Protein AF-A0AAE3B889-F1 (afdb_monomer_lite)

Secondary structure (DSSP, 8-state):
------------PPPPPPP--SSHHHHHHTHHHHHHHHHHHHHHHHHHHHHHHHHHHHHHHHHHHHHHHHHHHHHT--

Organism: NCBI:txid1342299

Structure (mmCIF, N/CA/C/O backbone):
data_AF-A0AAE3B889-F1
#
_entry.id   AF-A0AAE3B889-F1
#
loop_
_atom_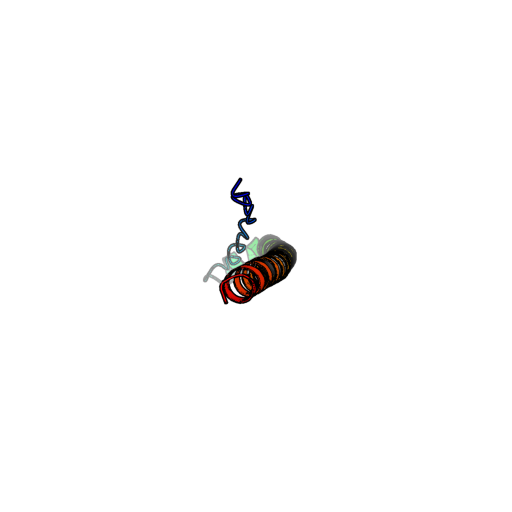site.group_PDB
_atom_site.id
_atom_site.type_symbol
_atom_site.label_atom_id
_atom_site.label_alt_id
_atom_site.label_comp_id
_atom_site.label_asym_id
_atom_site.label_entity_id
_atom_site.label_seq_id
_atom_site.pdbx_PDB_ins_code
_atom_site.Cartn_x
_atom_site.Cartn_y
_atom_site.Cartn_z
_atom_site.occupancy
_atom_site.B_iso_or_equiv
_atom_site.auth_seq_id
_atom_site.auth_comp_id
_atom_site.auth_asym_id
_atom_site.auth_atom_id
_atom_site.pdbx_PDB_model_num
ATOM 1 N N . MET A 1 1 ? 15.512 7.994 -35.043 1.00 41.84 1 MET A N 1
ATOM 2 C CA . MET A 1 1 ? 14.143 7.954 -34.491 1.00 41.84 1 MET A CA 1
ATOM 3 C C . MET A 1 1 ? 14.301 7.573 -33.030 1.00 41.84 1 MET A C 1
ATOM 5 O O . MET A 1 1 ? 14.606 6.423 -32.763 1.00 41.84 1 MET A O 1
ATOM 9 N N . PHE A 1 2 ? 14.272 8.546 -32.116 1.00 49.50 2 PHE A N 1
ATOM 10 C CA . PHE A 1 2 ? 14.376 8.272 -30.680 1.00 49.50 2 PHE A CA 1
ATOM 11 C C . PHE A 1 2 ? 12.997 7.826 -30.205 1.00 49.50 2 PHE A C 1
ATOM 13 O O . PHE A 1 2 ? 12.045 8.605 -30.264 1.00 49.50 2 PHE A O 1
ATOM 20 N N . LEU A 1 3 ? 12.868 6.559 -29.817 1.00 55.59 3 LEU A N 1
ATOM 21 C CA . LEU A 1 3 ? 11.672 6.076 -29.142 1.00 55.59 3 LEU A CA 1
ATOM 22 C C . LEU A 1 3 ? 11.734 6.627 -27.718 1.00 55.59 3 LEU A C 1
ATOM 24 O O . LEU A 1 3 ? 12.351 6.030 -26.846 1.00 55.59 3 LEU A O 1
ATOM 28 N N . ALA A 1 4 ? 11.145 7.801 -27.493 1.00 58.47 4 ALA A N 1
ATOM 29 C CA . ALA A 1 4 ? 10.846 8.244 -26.140 1.00 58.47 4 ALA A CA 1
ATOM 30 C C . ALA A 1 4 ? 9.825 7.252 -25.565 1.00 58.47 4 ALA A C 1
ATOM 32 O O . ALA A 1 4 ? 8.628 7.341 -25.846 1.00 58.47 4 ALA A O 1
ATOM 33 N N . GLY A 1 5 ? 10.321 6.243 -24.848 1.00 59.69 5 GLY A N 1
ATOM 34 C CA . GLY A 1 5 ? 9.487 5.282 -24.146 1.00 59.69 5 GLY A CA 1
ATOM 35 C C . GLY A 1 5 ? 8.585 6.039 -23.181 1.00 59.69 5 GLY A C 1
ATOM 36 O O . GLY A 1 5 ? 9.057 6.771 -22.315 1.00 59.69 5 GLY A O 1
ATOM 37 N N . SER A 1 6 ? 7.273 5.915 -23.360 1.00 58.97 6 SER A N 1
ATOM 38 C CA . SER A 1 6 ? 6.317 6.422 -22.382 1.00 58.97 6 SER A CA 1
ATOM 39 C C . SER A 1 6 ? 6.350 5.479 -21.183 1.00 58.97 6 SER A C 1
ATOM 41 O O . SER A 1 6 ? 5.681 4.449 -21.191 1.00 58.97 6 SER A O 1
ATOM 43 N N . ALA A 1 7 ? 7.163 5.793 -20.176 1.00 62.84 7 ALA A N 1
ATOM 44 C CA . ALA A 1 7 ? 7.128 5.079 -18.909 1.00 62.84 7 ALA A CA 1
ATOM 45 C C . ALA A 1 7 ? 5.815 5.430 -18.191 1.00 62.84 7 ALA A C 1
ATOM 47 O O . ALA A 1 7 ? 5.675 6.515 -17.626 1.00 62.84 7 ALA A O 1
ATOM 48 N N . SER A 1 8 ? 4.819 4.541 -18.246 1.00 67.12 8 SER A N 1
ATOM 49 C CA . SER A 1 8 ? 3.644 4.660 -17.382 1.00 67.12 8 SER A CA 1
ATOM 50 C C . SER A 1 8 ? 3.995 4.084 -16.014 1.00 67.12 8 SER A C 1
ATOM 52 O O . SER A 1 8 ? 4.218 2.880 -15.899 1.00 67.12 8 SER A O 1
ATOM 54 N N . ALA A 1 9 ? 4.062 4.936 -14.996 1.00 76.19 9 ALA A N 1
ATOM 55 C CA . ALA A 1 9 ? 4.155 4.508 -13.606 1.00 76.19 9 ALA A CA 1
ATOM 56 C C . ALA A 1 9 ? 2.752 4.477 -12.991 1.00 76.19 9 ALA A C 1
ATOM 58 O O . ALA A 1 9 ? 1.981 5.432 -13.148 1.00 76.19 9 ALA A O 1
ATOM 59 N N . GLU A 1 10 ? 2.418 3.406 -12.282 1.00 85.12 10 GLU A N 1
ATOM 60 C CA . GLU A 1 10 ? 1.251 3.397 -11.409 1.00 85.12 10 GLU A CA 1
ATOM 61 C C . GLU A 1 10 ? 1.517 4.238 -10.152 1.00 85.12 10 GLU A C 1
ATOM 63 O O . GLU A 1 10 ? 2.625 4.293 -9.618 1.00 85.12 10 GLU A O 1
ATOM 68 N N . THR A 1 11 ? 0.480 4.914 -9.655 1.00 92.88 11 THR A N 1
ATOM 69 C CA . THR A 1 11 ? 0.547 5.595 -8.356 1.00 92.88 11 THR A CA 1
ATOM 70 C C . THR A 1 11 ? 0.029 4.660 -7.273 1.00 92.88 11 THR A C 1
ATOM 72 O O . THR A 1 11 ? -1.156 4.331 -7.246 1.00 92.88 11 THR A O 1
ATOM 75 N N . CYS A 1 12 ? 0.906 4.261 -6.353 1.00 96.81 12 CYS A N 1
ATOM 76 C CA . CYS A 1 12 ? 0.537 3.424 -5.216 1.00 96.81 12 CYS A CA 1
ATOM 77 C C . CYS A 1 12 ? 0.053 4.290 -4.046 1.00 96.81 12 CYS A C 1
ATOM 79 O O . CYS A 1 12 ? 0.829 5.045 -3.460 1.00 96.81 12 CYS A O 1
ATOM 81 N N . PHE A 1 13 ? -1.226 4.173 -3.682 1.00 95.06 13 PHE A N 1
ATOM 82 C CA . PHE A 1 13 ? -1.814 4.921 -2.569 1.00 95.06 13 PHE A CA 1
ATOM 83 C C . PHE A 1 13 ? -1.728 4.134 -1.264 1.00 95.06 13 PHE A C 1
ATOM 85 O O . PHE A 1 13 ? -2.262 3.031 -1.156 1.00 95.06 13 PHE A O 1
ATOM 92 N N . ALA A 1 14 ? -1.073 4.715 -0.260 1.00 96.81 14 ALA A N 1
ATOM 93 C CA . ALA A 1 14 ? -1.045 4.140 1.076 1.00 96.81 14 ALA A CA 1
ATOM 94 C C . ALA A 1 14 ? -2.430 4.272 1.741 1.00 96.81 14 ALA A C 1
ATOM 96 O O . ALA A 1 14 ? -3.021 5.357 1.688 1.00 96.81 14 ALA A O 1
ATOM 97 N N . PRO A 1 15 ? -2.946 3.217 2.395 1.00 97.75 15 PRO A N 1
ATOM 98 C CA . PRO A 1 15 ? -4.205 3.307 3.120 1.00 97.75 15 PRO A CA 1
ATOM 99 C C . PRO A 1 15 ? -4.079 4.199 4.357 1.00 97.75 15 PRO A C 1
ATOM 101 O O . PRO A 1 15 ? -3.028 4.273 5.004 1.00 97.75 15 PRO A O 1
ATOM 104 N N . SER A 1 16 ? -5.178 4.854 4.726 1.00 96.88 16 SER A N 1
ATOM 105 C CA . SER A 1 16 ? -5.258 5.635 5.959 1.00 96.88 16 SER A CA 1
ATOM 106 C C . SER A 1 16 ? -5.238 4.729 7.185 1.00 96.88 16 SER A C 1
ATOM 108 O O . SER A 1 16 ? -5.891 3.688 7.210 1.00 96.88 16 SER A O 1
ATOM 110 N N . ARG A 1 17 ? -4.547 5.158 8.242 1.00 97.00 17 ARG A N 1
ATOM 111 C CA . ARG A 1 17 ? -4.556 4.439 9.518 1.00 97.00 17 ARG A CA 1
ATOM 112 C C . ARG A 1 17 ? -5.979 4.411 10.106 1.00 97.00 17 ARG A C 1
ATOM 114 O O . ARG A 1 17 ? -6.590 5.478 10.179 1.00 97.00 17 ARG A O 1
ATOM 121 N N . PRO A 1 18 ? -6.468 3.256 10.592 1.00 97.62 18 PRO A N 1
ATOM 122 C CA . PRO A 1 18 ? -7.716 3.196 11.341 1.00 97.62 18 PRO A CA 1
ATOM 123 C C . PRO A 1 18 ? -7.670 4.102 12.574 1.00 97.62 18 PRO A C 1
ATOM 125 O O . PRO A 1 18 ? -6.629 4.228 13.232 1.00 97.62 18 PRO A O 1
ATOM 128 N N . PHE A 1 19 ? -8.802 4.716 12.898 1.00 96.81 19 PHE A N 1
ATOM 129 C CA . PHE A 1 19 ? -8.947 5.564 14.075 1.00 96.81 19 PHE A CA 1
ATOM 130 C C . PHE A 1 19 ? -9.461 4.753 15.269 1.00 96.81 19 PHE A C 1
ATOM 132 O O . PHE A 1 19 ? -10.331 3.898 15.128 1.00 96.81 19 PHE A O 1
ATOM 139 N N . VAL A 1 20 ? -8.938 5.051 16.458 1.00 97.56 20 VAL A N 1
ATOM 140 C CA . VAL A 1 20 ? -9.450 4.523 17.726 1.00 97.56 20 VAL A CA 1
ATOM 141 C C . VAL A 1 20 ? -9.700 5.713 18.653 1.00 97.56 20 VAL A C 1
ATOM 143 O O . VAL A 1 20 ? -8.753 6.459 18.922 1.00 97.56 20 VAL A O 1
ATOM 146 N N . PRO A 1 21 ? -10.940 5.918 19.135 1.00 97.69 21 PRO A N 1
ATOM 147 C CA . PRO A 1 21 ? -11.239 6.948 20.122 1.00 97.69 21 PRO A CA 1
ATOM 148 C C . PRO A 1 21 ? -10.395 6.778 21.390 1.00 97.69 21 PRO A C 1
ATOM 150 O O . PRO A 1 21 ? -10.136 5.660 21.831 1.00 97.69 21 PRO A O 1
ATOM 153 N N . SER A 1 22 ? -9.988 7.889 22.005 1.00 97.69 22 SER A N 1
ATOM 154 C CA . SER A 1 22 ? -9.247 7.864 23.272 1.00 97.69 22 SER A CA 1
ATOM 155 C C . SER A 1 22 ? -10.124 7.510 24.475 1.00 97.69 22 SER A C 1
ATOM 157 O O . SER A 1 22 ? -9.605 7.005 25.468 1.00 97.69 22 SER A O 1
ATOM 159 N N . ASP A 1 23 ? -11.432 7.775 24.397 1.00 98.00 23 ASP A N 1
ATOM 160 C CA . ASP A 1 23 ? -12.398 7.379 25.418 1.00 98.00 23 ASP A CA 1
ATOM 161 C C . ASP A 1 23 ? -12.709 5.870 25.323 1.00 98.00 23 ASP A C 1
ATOM 163 O O . ASP A 1 23 ? -13.234 5.421 24.297 1.00 98.00 23 ASP A O 1
ATOM 167 N N . PRO A 1 24 ? -12.433 5.073 26.373 1.00 97.44 24 PRO A N 1
ATOM 168 C CA . PRO A 1 24 ? -12.634 3.627 26.335 1.00 97.44 24 PRO A CA 1
ATOM 169 C C . PRO A 1 24 ? -14.097 3.205 26.188 1.00 97.44 24 PRO A C 1
ATOM 171 O O . PRO A 1 24 ? -14.361 2.156 25.603 1.00 97.44 24 PRO A O 1
ATOM 174 N N . GLN A 1 25 ? -15.049 3.989 26.708 1.00 98.06 25 GLN A N 1
ATOM 175 C CA . GLN A 1 25 ? -16.472 3.659 26.575 1.00 98.06 25 GLN A CA 1
ATOM 176 C C . GLN A 1 25 ? -16.921 3.803 25.122 1.00 98.06 25 GLN A C 1
ATOM 178 O O . GLN A 1 25 ? -17.506 2.872 24.574 1.00 98.06 25 GLN A O 1
ATOM 183 N N . THR A 1 26 ? -16.544 4.905 24.476 1.00 97.12 26 THR A N 1
ATOM 184 C CA . THR A 1 26 ? -16.769 5.128 23.044 1.00 97.12 26 THR A CA 1
ATOM 185 C C . THR A 1 26 ? -16.065 4.054 22.209 1.00 97.12 26 THR A C 1
ATOM 187 O O . THR A 1 26 ? -16.657 3.480 21.300 1.00 97.12 26 THR A O 1
ATOM 190 N N . ALA A 1 27 ? -14.811 3.710 22.522 1.00 97.56 27 ALA A N 1
ATOM 191 C CA . ALA A 1 27 ? -14.106 2.646 21.803 1.00 97.56 27 ALA A CA 1
ATOM 192 C C . ALA A 1 27 ? -14.825 1.287 21.918 1.00 97.56 27 ALA A C 1
ATOM 194 O O . ALA A 1 27 ? -14.899 0.547 20.938 1.00 97.56 27 ALA A O 1
ATOM 195 N N . GLN A 1 28 ? -15.389 0.977 23.089 1.00 98.19 28 GLN A N 1
ATOM 196 C CA . GLN A 1 28 ? -16.162 -0.244 23.303 1.00 98.19 28 GLN A CA 1
ATOM 197 C C . GLN A 1 28 ? -17.516 -0.209 22.576 1.00 98.19 28 GLN A C 1
ATOM 199 O O . GLN A 1 28 ? -17.916 -1.220 22.002 1.00 98.19 28 GLN A O 1
ATOM 204 N N . GLU A 1 29 ? -18.204 0.935 22.576 1.00 98.44 29 GLU A N 1
ATOM 205 C CA . GLU A 1 29 ? -19.481 1.134 21.876 1.00 98.44 29 GLU A CA 1
ATOM 206 C C . GLU A 1 29 ? -19.342 0.884 20.367 1.00 98.44 29 GLU A C 1
ATOM 208 O O . GLU A 1 29 ? -20.186 0.224 19.761 1.00 98.44 29 GLU A O 1
ATOM 213 N N . TYR A 1 30 ? -18.236 1.339 19.771 1.00 97.94 30 TYR A N 1
ATOM 214 C CA . TYR A 1 30 ? -17.961 1.204 18.338 1.00 97.94 30 TYR A CA 1
ATOM 215 C C . TYR A 1 30 ? -16.991 0.061 17.997 1.00 97.94 30 TYR A C 1
ATOM 217 O O . TYR A 1 30 ? -16.449 0.032 16.889 1.00 97.94 30 TYR A O 1
ATOM 225 N N . ALA A 1 31 ? -16.775 -0.901 18.902 1.00 98.25 31 ALA A N 1
ATOM 226 C CA . ALA A 1 31 ? -15.750 -1.941 18.751 1.00 98.25 31 ALA A CA 1
ATOM 227 C C . ALA A 1 31 ? -15.862 -2.731 17.433 1.00 98.25 31 ALA A C 1
ATOM 229 O O . ALA A 1 31 ? -14.854 -2.976 16.768 1.00 98.25 31 ALA A O 1
ATOM 230 N N . ASP A 1 32 ? -17.082 -3.075 17.012 1.00 98.50 32 ASP A N 1
ATOM 231 C CA . ASP A 1 32 ? -17.312 -3.807 15.762 1.00 98.50 32 ASP A CA 1
ATOM 232 C C . ASP A 1 32 ? -16.991 -2.972 14.517 1.00 98.50 32 ASP A C 1
ATOM 234 O O . ASP A 1 32 ? -16.515 -3.509 13.516 1.00 98.50 32 ASP A O 1
ATOM 238 N N . LEU A 1 33 ? -17.245 -1.660 14.560 1.00 98.25 33 LEU A N 1
ATOM 239 C CA . LEU A 1 33 ? -16.882 -0.750 13.474 1.00 98.25 33 LEU A CA 1
ATOM 240 C C . LEU A 1 33 ? -15.364 -0.600 13.393 1.00 98.25 33 LEU A C 1
ATOM 242 O O . LEU A 1 33 ? -14.792 -0.820 12.330 1.00 98.25 33 LEU A O 1
ATOM 246 N N . ILE A 1 34 ? -14.718 -0.331 14.530 1.00 98.38 34 ILE A N 1
ATOM 247 C CA . ILE A 1 34 ? -13.260 -0.212 14.620 1.00 98.38 34 ILE A CA 1
ATOM 248 C C . ILE A 1 34 ? -12.603 -1.493 14.094 1.00 98.38 34 ILE A C 1
ATOM 250 O O . ILE A 1 34 ? -11.690 -1.430 13.277 1.00 98.38 34 ILE A O 1
ATOM 254 N N . LYS A 1 35 ? -13.097 -2.672 14.486 1.00 98.44 35 LYS A N 1
ATOM 255 C CA . LYS A 1 35 ? -12.571 -3.949 13.991 1.00 98.44 35 LYS A CA 1
ATOM 256 C C . LYS A 1 35 ? -12.634 -4.054 12.461 1.00 98.44 35 LYS A C 1
ATOM 258 O O . LYS A 1 35 ? -11.637 -4.434 11.850 1.00 98.44 35 LYS A O 1
ATOM 263 N N . ARG A 1 36 ? -13.761 -3.684 11.844 1.00 98.50 36 ARG A N 1
ATOM 264 C CA . ARG A 1 36 ? -13.907 -3.690 10.376 1.00 98.50 36 ARG A CA 1
ATOM 265 C C . ARG A 1 36 ? -12.960 -2.708 9.685 1.00 98.50 36 ARG A C 1
ATOM 267 O O . ARG A 1 36 ? -12.433 -3.032 8.621 1.00 98.50 36 ARG A O 1
ATOM 274 N N . ASP A 1 37 ? -12.703 -1.550 10.286 1.00 98.38 37 ASP A N 1
ATOM 275 C CA . ASP A 1 37 ? -11.752 -0.574 9.739 1.00 98.38 37 ASP A CA 1
ATOM 276 C C . ASP A 1 37 ? -10.320 -1.127 9.754 1.00 98.38 37 ASP A C 1
ATOM 278 O O . ASP A 1 37 ? -9.574 -0.971 8.785 1.00 98.38 37 ASP A O 1
ATOM 282 N N . PHE A 1 38 ? -9.937 -1.843 10.817 1.00 98.56 38 PHE A N 1
ATOM 283 C CA . PHE A 1 38 ? -8.650 -2.544 10.871 1.00 98.56 38 PHE A CA 1
ATOM 284 C C . PHE A 1 38 ? -8.556 -3.674 9.840 1.00 98.56 38 PHE A C 1
ATOM 286 O O . PHE A 1 38 ? -7.523 -3.811 9.185 1.00 98.56 38 PHE A O 1
ATOM 293 N N . GLU A 1 39 ? -9.612 -4.471 9.672 1.00 98.38 39 GLU A N 1
ATOM 294 C CA . GLU A 1 39 ? -9.654 -5.532 8.656 1.00 98.38 39 GLU A CA 1
ATOM 295 C C . GLU A 1 39 ? -9.517 -4.958 7.238 1.00 98.38 39 GLU A C 1
ATOM 297 O O . GLU A 1 39 ? -8.731 -5.479 6.444 1.00 98.38 39 GLU A O 1
ATOM 302 N N . SER A 1 40 ? -10.201 -3.846 6.953 1.00 98.31 40 SER A N 1
ATOM 303 C CA . SER A 1 40 ? -10.095 -3.123 5.677 1.00 98.31 40 SER A CA 1
ATOM 304 C C . SER A 1 40 ? -8.673 -2.604 5.451 1.00 98.31 40 SER A C 1
ATOM 306 O O . SER A 1 40 ? -8.065 -2.899 4.425 1.00 98.31 40 SER A O 1
ATOM 308 N N . PHE A 1 41 ? -8.076 -1.947 6.451 1.00 98.50 41 PHE A N 1
ATOM 309 C CA . PHE A 1 41 ? -6.687 -1.483 6.376 1.00 98.50 41 PHE A CA 1
ATOM 310 C C . PHE A 1 41 ? -5.700 -2.618 6.068 1.00 98.50 41 PHE A C 1
ATOM 312 O O . PHE A 1 41 ? -4.777 -2.435 5.274 1.00 98.50 41 PHE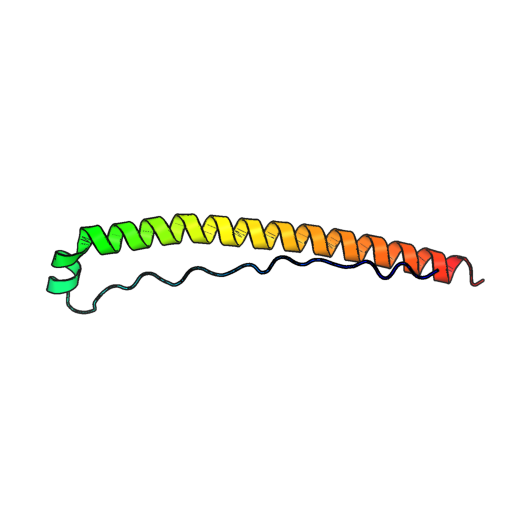 A O 1
ATOM 319 N N . ILE A 1 42 ? -5.882 -3.795 6.678 1.00 98.38 42 ILE A N 1
ATOM 320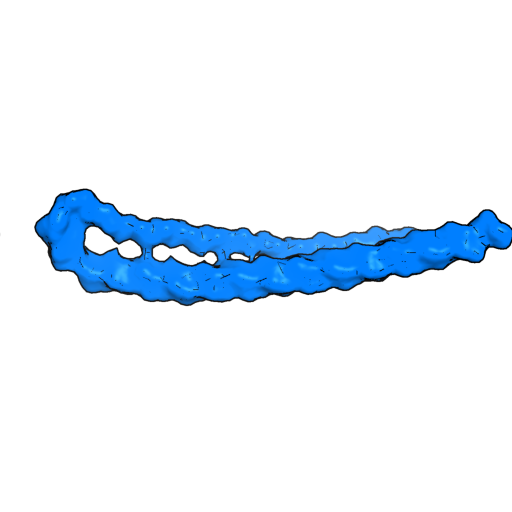 C CA . ILE A 1 42 ? -5.014 -4.955 6.436 1.00 98.38 42 ILE A CA 1
ATOM 321 C C . ILE A 1 42 ? -5.140 -5.445 4.988 1.00 98.38 42 ILE A C 1
ATOM 323 O O . ILE A 1 42 ? -4.141 -5.846 4.396 1.00 98.38 42 ILE A O 1
ATOM 327 N N . GLN A 1 43 ? -6.329 -5.415 4.392 1.00 98.06 43 GLN A N 1
ATOM 328 C CA . GLN A 1 43 ? -6.500 -5.780 2.983 1.00 98.06 43 GLN A CA 1
ATOM 329 C C . GLN A 1 43 ? -5.879 -4.728 2.054 1.00 98.06 43 GLN A C 1
ATOM 331 O O . GLN A 1 43 ? -5.160 -5.067 1.107 1.00 98.06 43 GLN A O 1
ATOM 336 N N . ASP A 1 44 ? -6.091 -3.452 2.362 1.00 98.19 44 ASP A N 1
ATOM 337 C CA . ASP A 1 44 ? -5.609 -2.351 1.536 1.00 98.19 44 ASP A CA 1
ATOM 338 C C . ASP A 1 44 ? -4.084 -2.230 1.575 1.00 98.19 44 ASP A C 1
ATOM 340 O O . ASP A 1 44 ? -3.458 -2.001 0.537 1.00 98.19 44 ASP A O 1
ATOM 344 N N . ILE A 1 45 ? -3.448 -2.462 2.731 1.00 98.25 45 ILE A N 1
ATOM 345 C CA . ILE A 1 45 ? -1.983 -2.394 2.837 1.00 98.25 45 ILE A CA 1
ATOM 346 C C . ILE A 1 45 ? -1.303 -3.506 2.026 1.00 98.25 45 ILE A C 1
ATOM 348 O 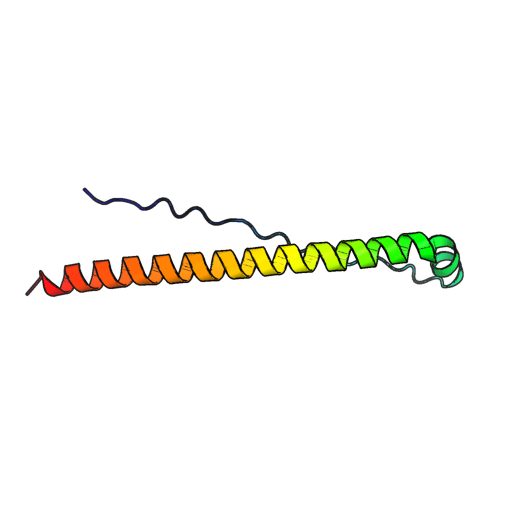O . ILE A 1 45 ? -0.232 -3.287 1.463 1.00 98.25 45 ILE A O 1
ATOM 352 N N . GLN A 1 46 ? -1.942 -4.673 1.885 1.00 98.19 46 GLN A N 1
ATOM 353 C CA . GLN A 1 46 ? -1.451 -5.744 1.008 1.00 98.19 46 GLN A CA 1
ATOM 354 C C . GLN A 1 46 ? -1.537 -5.341 -0.468 1.00 98.19 46 GLN A C 1
ATOM 356 O O . GLN A 1 46 ? -0.606 -5.578 -1.240 1.00 98.19 46 GLN A O 1
ATOM 361 N N . SER A 1 47 ? -2.631 -4.687 -0.868 1.00 97.31 47 SER A N 1
ATOM 362 C CA . SER A 1 47 ? -2.768 -4.150 -2.226 1.00 97.31 47 SER A CA 1
ATOM 363 C C . SER A 1 47 ? -1.745 -3.049 -2.509 1.00 97.31 47 SER A C 1
ATOM 365 O O . SER A 1 47 ? -1.141 -3.048 -3.583 1.00 97.31 47 SER A O 1
ATOM 367 N N . TYR A 1 48 ? -1.491 -2.176 -1.534 1.00 97.94 48 TYR A N 1
ATOM 368 C CA . TYR A 1 48 ? -0.452 -1.153 -1.610 1.00 97.94 48 TYR A CA 1
ATOM 369 C C . TYR A 1 48 ? 0.946 -1.757 -1.800 1.00 97.94 48 TYR A C 1
ATOM 371 O O . TYR A 1 48 ? 1.664 -1.341 -2.709 1.00 97.94 48 TYR A O 1
ATOM 379 N N . PHE A 1 49 ? 1.321 -2.775 -1.016 1.00 98.19 49 PHE A N 1
ATOM 380 C CA . PHE A 1 49 ? 2.619 -3.440 -1.181 1.00 98.19 49 PHE A CA 1
ATOM 381 C C . PHE A 1 49 ? 2.771 -4.103 -2.545 1.00 98.19 49 PHE A C 1
ATOM 383 O O . PHE A 1 49 ? 3.786 -3.906 -3.205 1.00 98.19 49 PHE A O 1
ATOM 390 N N . ARG A 1 50 ? 1.738 -4.801 -3.020 1.00 97.81 50 ARG A N 1
ATOM 391 C CA . ARG A 1 50 ? 1.755 -5.398 -4.359 1.00 97.81 50 ARG A CA 1
ATOM 392 C C . ARG A 1 50 ? 1.956 -4.352 -5.461 1.00 97.81 50 ARG A C 1
ATOM 394 O O . ARG A 1 50 ? 2.693 -4.614 -6.405 1.00 97.81 50 ARG A O 1
ATOM 401 N N . CYS A 1 51 ? 1.332 -3.180 -5.339 1.00 97.75 51 CYS A N 1
ATOM 402 C CA . CYS A 1 51 ? 1.568 -2.073 -6.267 1.00 97.75 51 CYS A CA 1
ATOM 403 C C . CYS A 1 51 ? 3.037 -1.626 -6.239 1.00 97.75 51 CYS A C 1
ATOM 405 O O . CYS A 1 51 ? 3.678 -1.548 -7.285 1.00 97.75 51 CYS A O 1
ATOM 407 N N . LEU A 1 52 ? 3.598 -1.396 -5.046 1.00 97.81 52 LEU A N 1
ATOM 408 C CA . LEU A 1 52 ? 4.993 -0.969 -4.906 1.00 97.81 52 LEU A CA 1
ATOM 409 C C . LEU A 1 52 ? 5.982 -1.989 -5.479 1.00 97.81 52 LEU A C 1
ATOM 411 O O . LEU A 1 52 ? 6.960 -1.601 -6.117 1.00 97.81 52 LEU A O 1
ATOM 415 N N . ASP A 1 53 ? 5.733 -3.279 -5.267 1.00 98.12 53 ASP A N 1
ATOM 416 C CA . ASP A 1 53 ? 6.580 -4.345 -5.798 1.00 98.12 53 ASP A CA 1
ATOM 417 C C . ASP A 1 53 ? 6.524 -4.402 -7.331 1.00 98.12 53 ASP A C 1
ATOM 419 O O . ASP A 1 53 ? 7.564 -4.558 -7.979 1.00 98.12 53 ASP A O 1
ATOM 423 N N . ASN A 1 54 ? 5.343 -4.199 -7.921 1.00 96.69 54 ASN A N 1
ATOM 424 C CA . ASN A 1 54 ? 5.185 -4.103 -9.371 1.00 96.69 54 ASN A CA 1
ATOM 425 C C . ASN A 1 54 ? 5.923 -2.884 -9.941 1.00 96.69 54 ASN A C 1
ATOM 427 O O . ASN A 1 54 ? 6.673 -3.024 -10.909 1.00 96.69 54 ASN A O 1
ATOM 431 N N . GLU A 1 55 ? 5.772 -1.709 -9.324 1.00 96.56 55 GLU A N 1
ATOM 432 C CA . GLU A 1 55 ? 6.467 -0.491 -9.760 1.00 96.56 55 GLU A CA 1
ATOM 433 C C . GLU A 1 55 ? 7.981 -0.619 -9.628 1.00 96.56 55 GLU A C 1
ATOM 435 O O . GLU A 1 55 ? 8.730 -0.200 -10.514 1.00 96.56 55 GLU A O 1
ATOM 440 N N . ARG A 1 56 ? 8.448 -1.273 -8.560 1.00 95.81 56 ARG A N 1
ATOM 441 C CA . ARG A 1 56 ? 9.860 -1.608 -8.406 1.00 95.81 56 ARG A CA 1
ATOM 442 C C . ARG A 1 56 ? 10.323 -2.491 -9.563 1.00 95.81 56 ARG A C 1
ATOM 444 O O . ARG A 1 56 ? 11.307 -2.147 -10.213 1.00 95.81 56 ARG A O 1
ATOM 451 N N . ALA A 1 57 ? 9.632 -3.595 -9.845 1.00 96.81 57 ALA A N 1
ATOM 452 C CA . ALA A 1 57 ? 10.000 -4.507 -10.929 1.00 96.81 57 ALA A CA 1
ATOM 453 C C . ALA A 1 57 ? 10.026 -3.804 -12.300 1.00 96.81 57 ALA A C 1
ATOM 455 O O . ALA A 1 57 ? 10.997 -3.951 -13.046 1.00 96.81 57 ALA A O 1
ATOM 456 N N . ARG A 1 58 ? 9.008 -2.987 -12.595 1.00 94.88 58 ARG A N 1
ATOM 457 C CA . ARG A 1 58 ? 8.926 -2.167 -13.811 1.00 94.88 58 ARG A CA 1
ATOM 458 C C . ARG A 1 58 ? 10.124 -1.223 -13.937 1.00 94.88 58 ARG A C 1
ATOM 460 O O . ARG A 1 58 ? 10.797 -1.232 -14.965 1.00 94.88 58 ARG A O 1
ATOM 467 N N . ALA A 1 59 ? 10.418 -0.446 -12.894 1.00 94.56 59 ALA A N 1
ATOM 468 C CA . ALA A 1 59 ? 11.525 0.511 -12.900 1.00 94.56 59 ALA A CA 1
ATOM 469 C C . ALA A 1 59 ? 12.891 -0.176 -13.069 1.00 94.56 59 ALA A C 1
ATOM 471 O O . ALA A 1 59 ? 13.765 0.344 -13.761 1.00 94.56 59 ALA A O 1
ATOM 472 N N . PHE A 1 60 ? 13.075 -1.365 -12.484 1.00 96.19 60 PHE A N 1
ATOM 473 C CA . PHE A 1 60 ? 14.286 -2.163 -12.695 1.00 96.19 60 PHE A CA 1
ATOM 474 C C . PHE A 1 60 ? 14.445 -2.610 -14.152 1.00 96.19 60 PHE A C 1
ATOM 476 O O . PHE A 1 60 ? 15.556 -2.556 -14.683 1.00 96.19 60 PHE A O 1
ATOM 483 N N . GLN A 1 61 ? 13.358 -3.034 -14.799 1.00 95.62 61 GLN A N 1
ATOM 484 C CA . GLN A 1 61 ? 13.385 -3.422 -16.209 1.00 95.62 61 GLN A CA 1
ATOM 485 C C . GLN A 1 61 ? 13.727 -2.228 -17.110 1.00 95.62 61 GLN A C 1
ATOM 487 O O . GLN A 1 61 ? 14.617 -2.336 -17.950 1.00 95.62 61 GLN A O 1
ATOM 492 N N . GLU A 1 62 ? 13.095 -1.077 -16.880 1.00 92.75 62 GLU A N 1
AT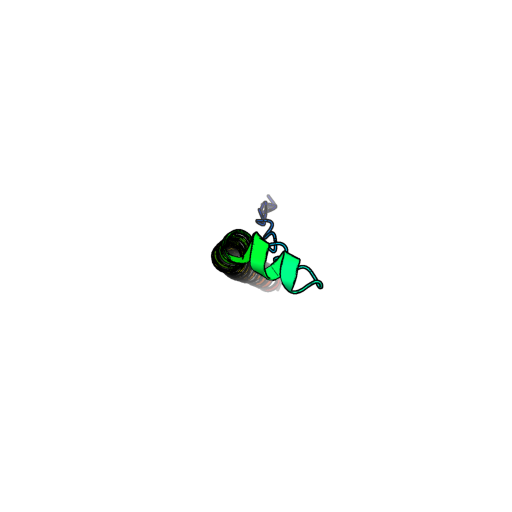OM 493 C CA . GLU A 1 62 ? 13.378 0.156 -17.624 1.00 92.75 62 GLU A CA 1
ATOM 494 C C . GLU A 1 62 ? 14.844 0.587 -17.462 1.00 92.75 62 GLU A C 1
ATOM 496 O O . GLU A 1 62 ? 15.539 0.840 -18.447 1.00 92.75 62 GLU A O 1
ATOM 501 N N . ALA A 1 63 ? 15.360 0.586 -16.229 1.00 93.88 63 ALA A N 1
ATOM 502 C CA . ALA A 1 63 ? 16.756 0.923 -15.963 1.00 93.88 63 ALA A CA 1
ATOM 503 C C . ALA A 1 63 ? 17.727 -0.012 -16.700 1.00 93.88 63 ALA A C 1
ATOM 505 O O . ALA A 1 63 ? 18.756 0.443 -17.209 1.00 93.88 63 ALA A O 1
ATOM 506 N N . ARG A 1 64 ? 17.403 -1.308 -16.786 1.00 95.19 64 ARG A N 1
ATOM 507 C CA . ARG A 1 64 ? 18.196 -2.281 -17.539 1.00 95.19 64 ARG A CA 1
ATOM 508 C C . ARG A 1 64 ? 18.191 -1.965 -19.034 1.00 95.19 64 ARG A C 1
ATOM 510 O O . ARG A 1 64 ? 19.266 -1.887 -19.623 1.00 95.19 64 ARG A O 1
ATOM 517 N N . GLU A 1 65 ? 17.019 -1.772 -19.631 1.00 94.56 65 GLU A N 1
ATOM 518 C CA . GLU A 1 65 ? 16.874 -1.496 -21.068 1.00 94.56 65 GLU A CA 1
ATOM 519 C C . GLU A 1 65 ? 17.634 -0.232 -21.483 1.00 94.56 65 GLU A C 1
ATOM 521 O O . GLU A 1 65 ? 18.422 -0.265 -22.432 1.00 94.56 65 GLU A O 1
ATOM 526 N N . VAL A 1 66 ? 17.474 0.849 -20.714 1.00 93.44 66 VAL A N 1
ATOM 527 C CA . VAL A 1 6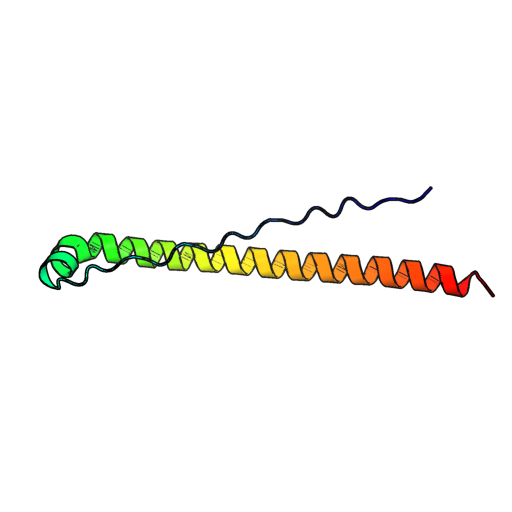6 ? 18.171 2.122 -20.946 1.00 93.44 66 VAL A CA 1
ATOM 528 C C . VAL A 1 66 ? 19.684 1.967 -20.776 1.00 93.44 66 VAL A C 1
ATOM 530 O O . VAL A 1 66 ? 20.458 2.504 -21.569 1.00 93.44 66 VAL A O 1
ATOM 533 N N . SER A 1 67 ? 20.135 1.200 -19.779 1.00 93.50 67 SER A N 1
ATOM 534 C CA . SER A 1 67 ? 21.568 0.950 -19.571 1.00 93.50 67 SER A CA 1
ATOM 535 C C . SER A 1 67 ? 22.184 0.148 -20.721 1.00 93.50 67 SER A C 1
ATOM 537 O O . SER A 1 67 ? 23.285 0.461 -21.174 1.00 93.50 67 SER A O 1
ATOM 539 N N . GLU A 1 68 ? 21.478 -0.870 -21.223 1.00 94.69 68 GLU A N 1
ATOM 540 C CA . GLU A 1 68 ? 21.913 -1.657 -22.381 1.00 94.69 68 GLU A CA 1
ATOM 541 C C . GLU A 1 68 ? 21.935 -0.810 -23.666 1.00 94.69 68 GLU A C 1
ATOM 543 O O . GLU A 1 68 ? 22.851 -0.946 -24.481 1.00 94.69 68 GLU A O 1
ATOM 548 N N . GLU A 1 69 ? 20.957 0.082 -23.852 1.00 93.25 69 GLU A N 1
ATOM 549 C CA . GLU A 1 69 ? 20.940 1.042 -24.961 1.00 93.25 69 GLU A CA 1
ATOM 550 C C . GLU A 1 69 ? 22.137 1.989 -24.912 1.00 93.25 69 GLU A C 1
ATOM 552 O O . GLU A 1 69 ? 22.847 2.131 -25.912 1.00 93.25 69 GLU A O 1
ATOM 557 N N . TYR A 1 70 ? 22.415 2.568 -23.743 1.00 93.50 70 TYR A N 1
ATOM 558 C CA . TYR A 1 70 ? 23.577 3.427 -23.555 1.00 93.50 70 TYR A CA 1
ATOM 559 C C . TYR A 1 70 ? 24.892 2.677 -23.808 1.00 93.50 70 TYR A C 1
ATOM 561 O O . TYR A 1 70 ? 25.770 3.190 -24.501 1.00 93.50 70 TYR A O 1
ATOM 569 N N . GLY A 1 71 ? 25.005 1.435 -23.324 1.00 94.12 71 GLY A N 1
ATOM 570 C CA . GLY A 1 71 ? 26.160 0.569 -23.571 1.00 94.12 71 GLY A CA 1
ATOM 571 C C . GLY A 1 71 ? 26.412 0.310 -25.061 1.00 94.12 71 GLY A C 1
ATOM 572 O O . GLY A 1 71 ? 27.555 0.360 -25.515 1.00 94.12 71 GLY A O 1
ATOM 573 N N . ARG A 1 72 ? 25.350 0.095 -25.848 1.00 93.75 72 ARG A N 1
ATOM 574 C CA . ARG A 1 72 ? 25.464 -0.008 -27.312 1.00 93.75 72 ARG A CA 1
ATOM 575 C C . ARG A 1 72 ? 25.924 1.307 -27.929 1.00 93.75 72 ARG A C 1
ATOM 577 O O . ARG A 1 72 ? 26.826 1.291 -28.756 1.00 93.75 72 ARG A O 1
ATOM 584 N N . PHE A 1 73 ? 25.334 2.431 -27.524 1.00 92.25 73 PHE A N 1
ATOM 585 C CA . PHE A 1 73 ? 25.685 3.748 -28.059 1.00 92.25 73 PHE A CA 1
ATOM 586 C C . PHE A 1 73 ? 27.179 4.060 -27.903 1.00 92.25 73 PHE A C 1
ATOM 588 O O . PHE A 1 73 ? 27.821 4.437 -28.880 1.00 92.25 73 PHE A O 1
ATOM 595 N N . ILE A 1 74 ? 27.745 3.839 -26.713 1.00 94.00 74 ILE A N 1
ATOM 596 C CA . ILE A 1 74 ? 29.179 4.067 -26.475 1.00 94.00 74 ILE A CA 1
ATOM 597 C C . ILE A 1 74 ? 30.065 3.039 -27.192 1.00 94.00 74 ILE A C 1
ATOM 599 O O . ILE A 1 74 ? 31.158 3.384 -27.620 1.00 94.00 74 ILE A O 1
ATOM 603 N N . GLY A 1 75 ? 29.595 1.799 -27.364 1.00 84.12 75 GLY A N 1
ATOM 604 C CA . GLY A 1 75 ? 30.334 0.747 -28.068 1.00 84.12 75 GLY A CA 1
ATOM 605 C C . GLY A 1 75 ? 30.366 0.896 -29.595 1.00 84.12 75 GLY A C 1
ATOM 606 O O . GLY A 1 75 ? 31.239 0.322 -30.233 1.00 84.12 75 GLY A O 1
ATOM 607 N N . TYR A 1 76 ? 29.440 1.657 -30.187 1.00 65.06 76 TYR A N 1
ATOM 608 C CA . TYR A 1 76 ? 29.461 2.021 -31.613 1.00 65.06 76 TYR A CA 1
ATOM 609 C C . TYR A 1 76 ? 30.233 3.324 -31.899 1.00 65.06 76 TYR A C 1
ATOM 611 O O . TYR A 1 76 ? 30.321 3.728 -33.057 1.00 65.06 76 TYR A O 1
ATOM 619 N N . GLY A 1 77 ? 30.729 4.007 -30.862 1.00 59.50 77 GLY A N 1
ATOM 620 C CA . GLY A 1 77 ? 31.400 5.307 -30.954 1.00 59.50 77 GLY A CA 1
ATOM 621 C C . GLY A 1 77 ? 32.934 5.268 -30.960 1.00 59.50 77 GLY A C 1
ATOM 622 O O . GLY A 1 77 ? 33.524 6.339 -30.822 1.00 59.50 77 GLY A O 1
ATOM 623 N N . ASP A 1 78 ? 33.548 4.086 -31.090 1.00 49.56 78 ASP A N 1
ATOM 624 C CA . ASP A 1 78 ? 35.003 3.866 -31.222 1.00 49.56 78 ASP A CA 1
ATOM 625 C C . ASP A 1 78 ? 35.370 3.491 -32.673 1.00 49.56 78 ASP A C 1
ATOM 627 O O . ASP A 1 78 ? 34.671 2.621 -33.252 1.00 49.56 78 ASP A O 1
#

pLDDT: mean 90.53, std 14.22, range [41.84, 98.56]

Foldseek 3Di:
DDPPDPDDQDDQDQDDDQDADPDVVVNVVCVVVSVVSVVVNVVSNVVSVVSVVVNVVSVVVVVVVVVVVVVVVVVVVD

Radius of gyration: 22.86 Å; chains: 1; bounding box: 54×14×61 Å

Sequence (78 aa):
MFLAGSASAETCFAPSRPFVPSDPQTAQEYADLIKRDFESFIQDIQSYFRCLDNERARAFQEAREVSEEYGRFIGYGD